Protein AF-A0A850BZ21-F1 (afdb_monomer_lite)

Foldseek 3Di:
DDDDDDDDDDDDPPPVPVVVVVVVVPPPPDDDDDDDDDPDDPPPPDPPDDDADEAEAEEEDPQADDPVVLVVLLVVQQPPDPPPDDDDDHPYFKYWYWYWDDDDQKIKIKIWIGGPPDDIDIDIDMDRDNCVRSNVNSNVNSVVVNVVVVPDDDDDDDPDPDPDPDDDDD

Radius of gyration: 27.64 Å; chains: 1; bounding box: 83×64×74 Å

pLDDT: mean 71.19, std 20.9, range [33.34, 97.75]

Secondary structure (DSSP, 8-state):
------------STTTTHHHHTTTTTSS----------------S---------EEEEE--TTS--HHHHHHHHHHH-SS--------------EEEEEEEEETTEEEEEEEEE-TTSPPEEEEEEESSHHHHHHHHHHHHHHHHHHHHHHSPPP-PPPP-PPPPPP---

Sequence (170 aa):
MAPHEGFASSGPTMAREAARRHRRYRRYRRGLPARAAIVLAAALMASDAAADSLRFVYEAPPECPNDVAFAAAVRAQTKSATLVTGTDEPTGSFGISVRITRAQNLLFGRLAIEEPGRKASVRDVTATTCDEVVSALALMTALAIDADIASRPPAARAPTPAAAPAPDQP

Structure (mmCIF, N/CA/C/O backbone):
data_AF-A0A850BZ21-F1
#
_entry.id   AF-A0A850BZ21-F1
#
loop_
_atom_site.group_PDB
_atom_site.id
_atom_site.type_symbol
_atom_site.label_atom_id
_atom_site.label_alt_id
_atom_site.label_comp_id
_atom_site.label_asym_id
_atom_site.label_entity_id
_atom_site.label_seq_id
_atom_site.pdbx_PDB_ins_code
_atom_site.Cartn_x
_atom_site.Cartn_y
_atom_site.Cartn_z
_atom_site.occupancy
_atom_site.B_iso_or_equiv
_atom_site.auth_seq_id
_atom_site.auth_comp_id
_atom_site.auth_asym_id
_atom_site.auth_atom_id
_atom_site.pdbx_PDB_model_num
ATOM 1 N N . MET A 1 1 ? -52.604 -30.214 -0.192 1.00 38.91 1 MET A N 1
ATOM 2 C CA . MET A 1 1 ? -52.685 -31.678 -0.034 1.00 38.91 1 MET A CA 1
ATOM 3 C C . MET A 1 1 ? -51.565 -32.277 -0.879 1.00 38.91 1 MET A C 1
ATOM 5 O O . MET A 1 1 ? -51.698 -32.238 -2.090 1.00 38.91 1 MET A O 1
ATOM 9 N N . ALA A 1 2 ? -50.489 -32.735 -0.215 1.00 50.56 2 ALA A N 1
ATOM 10 C CA . ALA A 1 2 ? -49.309 -33.465 -0.728 1.00 50.56 2 ALA A CA 1
ATOM 11 C C . ALA A 1 2 ? -48.384 -32.764 -1.768 1.00 50.56 2 ALA A C 1
ATOM 13 O O . ALA A 1 2 ? -48.845 -31.912 -2.518 1.00 50.56 2 ALA A O 1
ATOM 14 N N . PRO A 1 3 ? -47.101 -33.169 -1.881 1.00 57.91 3 PRO A N 1
ATOM 15 C CA . PRO A 1 3 ? -46.122 -33.285 -0.797 1.00 57.91 3 PRO A CA 1
ATOM 16 C C . PRO A 1 3 ? -44.750 -32.656 -1.144 1.00 57.91 3 PRO A C 1
ATOM 18 O O . PRO A 1 3 ? -44.496 -32.184 -2.248 1.00 57.91 3 PRO A O 1
ATOM 21 N N . HIS A 1 4 ? -43.881 -32.664 -0.135 1.00 55.69 4 HIS A N 1
ATOM 22 C CA . HIS A 1 4 ? -42.475 -32.276 -0.151 1.00 55.69 4 HIS A CA 1
ATOM 23 C C . HIS A 1 4 ? -41.592 -33.318 -0.856 1.00 55.69 4 HIS A C 1
ATOM 25 O O . HIS A 1 4 ? -41.677 -34.493 -0.522 1.00 55.69 4 HIS A O 1
ATOM 31 N N . GLU A 1 5 ? -40.671 -32.854 -1.701 1.00 49.41 5 GLU A N 1
ATOM 32 C CA . GLU A 1 5 ? -39.431 -33.518 -2.143 1.00 49.41 5 GLU A CA 1
ATOM 33 C C . GLU A 1 5 ? -38.390 -32.373 -2.203 1.00 49.41 5 GLU A C 1
ATOM 35 O O . GLU A 1 5 ? -38.728 -31.272 -2.624 1.00 49.41 5 GLU A O 1
ATOM 40 N N . GLY A 1 6 ? -37.135 -32.432 -1.7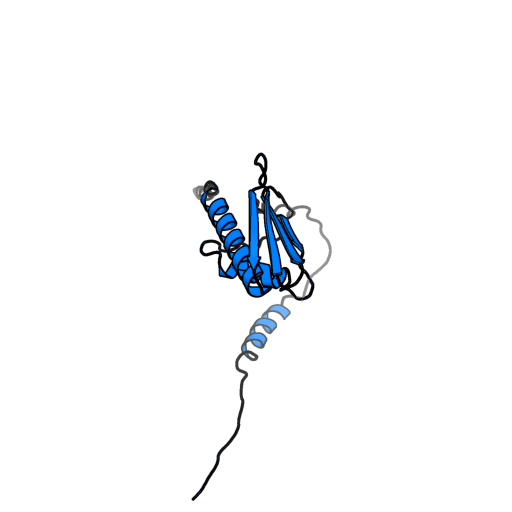77 1.00 46.22 6 GLY A N 1
ATOM 41 C CA . GLY A 1 6 ? -36.235 -33.526 -1.459 1.00 46.22 6 GLY A CA 1
ATOM 42 C C . GLY A 1 6 ? -34.824 -33.013 -1.790 1.00 46.22 6 GLY A C 1
ATOM 43 O O . GLY A 1 6 ? -34.563 -32.568 -2.903 1.00 46.22 6 GLY A O 1
ATOM 44 N N . PHE A 1 7 ? -3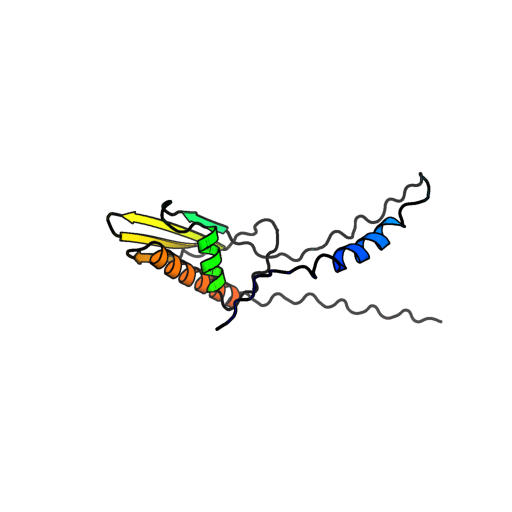3.941 -32.994 -0.792 1.00 49.44 7 PHE A N 1
ATOM 45 C CA . PHE A 1 7 ? -32.495 -32.755 -0.899 1.00 49.44 7 PHE A CA 1
ATOM 46 C C . PHE A 1 7 ? -31.845 -33.582 -2.028 1.00 49.44 7 PHE A C 1
ATOM 48 O O . PHE A 1 7 ? -32.150 -34.766 -2.115 1.00 49.44 7 PHE A O 1
ATOM 55 N N . ALA A 1 8 ? -30.846 -33.043 -2.748 1.00 49.84 8 ALA A N 1
ATOM 56 C CA . ALA A 1 8 ? -29.576 -33.757 -2.994 1.00 49.84 8 ALA A CA 1
ATOM 57 C C . ALA A 1 8 ? -28.527 -32.924 -3.759 1.00 49.84 8 ALA A C 1
ATOM 59 O O . ALA A 1 8 ? -28.641 -32.639 -4.947 1.00 49.84 8 ALA A O 1
ATOM 60 N N . SER A 1 9 ? -27.443 -32.630 -3.041 1.00 52.62 9 SER A N 1
ATOM 61 C CA . SER A 1 9 ? -26.084 -32.383 -3.532 1.00 52.62 9 SER A CA 1
ATOM 62 C C . SER A 1 9 ? -25.615 -33.452 -4.530 1.00 52.62 9 SER A C 1
ATOM 64 O O . SER A 1 9 ? -25.876 -34.629 -4.290 1.00 52.62 9 SER A O 1
ATOM 66 N N . SER A 1 10 ? -24.874 -33.070 -5.584 1.00 54.62 10 SER A N 1
ATOM 67 C CA . SER A 1 10 ? -23.925 -33.947 -6.308 1.00 54.62 10 SER A CA 1
ATOM 68 C C . SER A 1 10 ? -23.044 -33.177 -7.314 1.00 54.62 10 SER A C 1
ATOM 70 O O . SER A 1 10 ? -23.336 -33.114 -8.505 1.00 54.62 10 SER A O 1
ATOM 72 N N . GLY A 1 11 ? -21.896 -32.658 -6.862 1.00 53.50 11 GLY A N 1
ATOM 73 C CA . GLY A 1 11 ? -20.653 -32.843 -7.639 1.00 53.50 11 GLY A CA 1
ATOM 74 C C . GLY A 1 11 ? -20.197 -34.305 -7.469 1.00 53.50 11 GLY A C 1
ATOM 75 O O . GLY A 1 11 ? -20.587 -34.897 -6.462 1.00 53.50 11 GLY A O 1
ATOM 76 N N . PRO A 1 12 ? -19.401 -34.930 -8.374 1.00 49.25 12 PRO A N 1
ATOM 77 C CA . PRO A 1 12 ? -18.127 -34.394 -8.871 1.00 49.25 12 PRO A CA 1
ATOM 78 C C . PRO A 1 12 ? -17.739 -34.860 -10.305 1.00 49.25 12 PRO A C 1
ATOM 80 O O . PRO A 1 12 ? -17.383 -36.018 -10.533 1.00 49.25 12 PRO A O 1
ATOM 83 N N . THR A 1 13 ? -17.687 -33.959 -11.287 1.00 53.41 13 THR A N 1
ATOM 84 C CA . THR A 1 13 ? -17.199 -34.275 -12.652 1.00 53.41 13 THR A CA 1
ATOM 85 C C . THR A 1 13 ? -15.677 -34.131 -12.822 1.00 53.41 13 THR A C 1
ATOM 87 O O . THR A 1 13 ? -15.091 -34.795 -13.675 1.00 53.41 13 THR A O 1
ATOM 90 N N . MET A 1 14 ? -14.997 -33.371 -11.957 1.00 51.91 14 MET A N 1
ATOM 91 C CA . MET A 1 14 ? -13.559 -33.051 -12.080 1.00 51.91 14 MET A CA 1
ATOM 92 C C . MET A 1 14 ? -12.595 -34.217 -11.770 1.00 51.91 14 MET A C 1
ATOM 94 O O . MET A 1 14 ? -11.454 -34.226 -12.227 1.00 51.91 14 MET A O 1
ATOM 98 N N . ALA A 1 15 ? -13.024 -35.246 -11.033 1.00 50.56 15 ALA A N 1
ATOM 99 C CA . ALA A 1 15 ? -12.124 -36.325 -10.600 1.00 50.56 15 ALA A CA 1
ATOM 100 C C . ALA A 1 15 ? -11.809 -37.363 -11.699 1.00 50.56 15 ALA A C 1
ATOM 102 O O . ALA A 1 15 ? -10.856 -38.136 -11.577 1.00 50.56 15 ALA A O 1
ATOM 103 N N . ARG A 1 16 ? -12.595 -37.409 -12.786 1.00 48.94 16 ARG A N 1
ATOM 104 C CA . ARG A 1 16 ? -12.474 -38.460 -13.814 1.00 48.94 16 ARG A CA 1
ATOM 105 C C . ARG A 1 16 ? -11.489 -38.126 -14.943 1.00 48.94 16 ARG A C 1
ATOM 107 O O . ARG A 1 16 ? -10.991 -39.054 -15.584 1.00 48.94 16 ARG A O 1
ATOM 114 N N . GLU A 1 17 ? -11.127 -36.858 -15.147 1.00 42.81 17 GLU A N 1
ATOM 115 C CA . GLU A 1 17 ? -10.156 -36.456 -16.184 1.00 42.81 17 GLU A CA 1
ATOM 116 C C . GLU A 1 17 ? -8.687 -36.541 -15.736 1.00 42.81 17 GLU A C 1
ATOM 118 O O . GLU A 1 17 ? -7.811 -36.865 -16.545 1.00 42.81 17 GLU A O 1
ATOM 123 N N . ALA A 1 18 ? -8.402 -36.384 -14.439 1.00 47.69 18 ALA A N 1
ATOM 124 C CA . ALA A 1 18 ? -7.042 -36.477 -13.894 1.00 47.69 18 ALA A CA 1
ATOM 125 C C . ALA A 1 18 ? -6.434 -37.896 -13.997 1.00 47.69 18 ALA A C 1
ATOM 127 O O . ALA A 1 18 ? -5.220 -38.068 -14.140 1.00 47.69 18 ALA A O 1
ATOM 128 N N . ALA A 1 19 ? -7.271 -38.939 -14.004 1.00 50.09 19 ALA A N 1
ATOM 129 C CA . ALA A 1 19 ? -6.820 -40.331 -13.974 1.00 50.09 19 ALA A CA 1
ATOM 130 C C . ALA A 1 19 ? -6.321 -40.873 -15.332 1.00 50.09 19 ALA A C 1
ATOM 132 O O . ALA A 1 19 ? -5.591 -41.870 -15.368 1.00 50.09 19 ALA A O 1
ATOM 133 N N . ARG A 1 20 ? -6.675 -40.234 -16.461 1.00 51.62 20 ARG A N 1
ATOM 134 C CA . ARG A 1 20 ? -6.265 -40.693 -17.807 1.00 51.62 20 ARG A CA 1
ATOM 135 C C . ARG A 1 20 ? -4.903 -40.145 -18.240 1.00 51.62 20 ARG A C 1
ATOM 137 O O . ARG A 1 20 ? -4.163 -40.854 -18.922 1.00 51.62 20 ARG A O 1
ATOM 144 N N . ARG A 1 21 ? -4.520 -38.946 -17.782 1.00 51.84 21 ARG A N 1
ATOM 145 C CA . ARG A 1 21 ? -3.203 -38.342 -18.073 1.00 51.84 21 ARG A CA 1
ATOM 146 C C . ARG A 1 21 ? -2.052 -39.070 -17.369 1.00 51.84 21 ARG A C 1
ATOM 148 O O . ARG A 1 21 ? -0.980 -39.243 -17.944 1.00 51.84 21 ARG A O 1
ATOM 155 N N . HIS A 1 22 ? -2.297 -39.607 -16.174 1.00 49.72 22 HIS A N 1
ATOM 156 C CA . HIS A 1 22 ? -1.247 -40.200 -15.342 1.00 49.72 22 HIS A CA 1
ATOM 157 C C . HIS A 1 22 ? -0.748 -41.582 -15.811 1.00 49.72 22 HIS A C 1
ATOM 159 O O . HIS A 1 22 ? 0.369 -41.988 -15.484 1.00 49.72 22 HIS A O 1
ATOM 165 N N . ARG A 1 23 ? -1.550 -42.326 -16.592 1.00 52.84 23 ARG A N 1
ATOM 166 C CA . ARG A 1 23 ? -1.205 -43.698 -17.019 1.00 52.84 23 ARG A CA 1
ATOM 167 C C . ARG A 1 23 ? -0.210 -43.751 -18.182 1.00 52.84 23 ARG A C 1
ATOM 169 O O . ARG A 1 23 ? 0.512 -44.740 -18.293 1.00 52.84 23 ARG A O 1
ATOM 176 N N . ARG A 1 24 ? -0.111 -42.699 -19.005 1.00 53.53 24 ARG A N 1
ATOM 177 C CA . ARG A 1 24 ? 0.867 -42.636 -20.111 1.00 53.53 24 ARG A CA 1
ATOM 178 C C . ARG A 1 24 ? 2.295 -42.347 -19.633 1.00 53.53 24 ARG A C 1
ATOM 180 O O . ARG A 1 24 ? 3.235 -42.852 -20.232 1.00 53.53 24 ARG A O 1
ATOM 187 N N . TYR A 1 25 ? 2.463 -41.660 -18.502 1.00 54.91 25 TYR A N 1
ATOM 188 C CA . TYR A 1 25 ? 3.786 -41.299 -17.973 1.00 54.91 25 TYR A CA 1
ATOM 189 C C . TYR A 1 25 ? 4.562 -42.456 -17.310 1.00 54.91 25 TYR A C 1
ATOM 191 O O . TYR A 1 25 ? 5.769 -42.357 -17.117 1.00 54.91 25 TYR A O 1
ATOM 199 N N . ARG A 1 26 ? 3.912 -43.580 -16.970 1.00 53.81 26 ARG A N 1
ATOM 200 C CA . ARG A 1 26 ? 4.545 -44.686 -16.216 1.00 53.81 26 ARG A CA 1
ATOM 201 C C . ARG A 1 26 ? 5.203 -45.783 -17.066 1.00 53.81 26 ARG A C 1
ATOM 203 O O . ARG A 1 26 ? 5.785 -46.698 -16.492 1.00 53.81 26 ARG A O 1
ATOM 210 N N . ARG A 1 27 ? 5.138 -45.727 -18.403 1.00 54.25 27 ARG A N 1
ATOM 211 C CA . ARG A 1 27 ? 5.655 -46.810 -19.271 1.00 54.25 27 ARG A CA 1
ATOM 212 C C . ARG A 1 27 ? 7.042 -46.589 -19.879 1.00 54.25 27 ARG A C 1
ATOM 214 O O . ARG A 1 27 ? 7.594 -47.551 -20.390 1.00 54.25 27 ARG A O 1
ATOM 221 N N . TYR A 1 28 ? 7.648 -45.410 -19.751 1.00 55.50 28 TYR A N 1
ATOM 222 C CA . TYR A 1 28 ? 8.971 -45.138 -20.342 1.00 55.50 28 TYR A CA 1
ATOM 223 C C . TYR A 1 28 ? 10.167 -45.461 -19.427 1.00 55.50 28 TYR A C 1
ATOM 225 O O . TYR A 1 28 ? 11.297 -45.081 -19.704 1.00 55.50 28 TYR A O 1
ATOM 233 N N . ARG A 1 29 ? 9.928 -46.171 -18.316 1.00 56.25 29 ARG A N 1
ATOM 234 C CA . ARG A 1 29 ? 10.905 -46.409 -17.241 1.00 56.25 29 ARG A CA 1
ATOM 235 C C . ARG A 1 29 ? 11.401 -47.861 -17.183 1.00 56.25 29 ARG A C 1
ATOM 237 O O . ARG A 1 29 ? 11.455 -48.449 -16.104 1.00 56.25 29 ARG A O 1
ATOM 244 N N . ARG A 1 30 ? 11.718 -48.471 -18.331 1.00 54.72 30 ARG A N 1
ATOM 245 C CA . ARG A 1 30 ? 12.346 -49.805 -18.383 1.00 54.72 30 ARG A CA 1
ATOM 246 C C . ARG A 1 30 ? 13.406 -49.901 -19.482 1.00 54.72 30 ARG A C 1
ATOM 248 O O . ARG A 1 30 ? 13.068 -49.839 -20.656 1.00 54.72 30 ARG A O 1
ATOM 255 N N . GLY A 1 31 ? 14.642 -50.145 -19.036 1.00 43.31 31 GLY A N 1
ATOM 256 C CA . GLY A 1 31 ? 15.846 -50.426 -19.829 1.00 43.31 31 GLY A CA 1
ATOM 257 C C . GLY A 1 31 ? 16.529 -49.145 -20.311 1.00 43.31 31 GLY A C 1
ATOM 258 O O . GLY A 1 31 ? 15.846 -48.261 -20.795 1.00 43.31 31 GLY A O 1
ATOM 259 N N . LEU A 1 32 ? 17.843 -48.943 -20.235 1.00 50.72 32 LEU A N 1
ATOM 260 C CA . LEU A 1 32 ? 18.990 -49.851 -20.090 1.00 50.72 32 LEU A CA 1
ATOM 261 C C . LEU A 1 32 ? 20.272 -48.951 -20.051 1.00 50.72 32 LEU A C 1
ATOM 263 O O . LEU A 1 32 ? 20.142 -47.732 -20.139 1.00 50.72 32 LEU A O 1
ATOM 267 N N . PRO A 1 33 ? 21.493 -49.506 -19.955 1.00 46.38 33 PRO A N 1
ATOM 268 C CA . PRO A 1 33 ? 22.362 -49.658 -18.787 1.00 46.38 33 PRO A CA 1
ATOM 269 C C . PRO A 1 33 ? 23.443 -48.562 -18.591 1.00 46.38 33 PRO A C 1
ATOM 271 O O . PRO A 1 33 ? 23.644 -47.662 -19.397 1.00 46.38 33 PRO A O 1
ATOM 274 N N 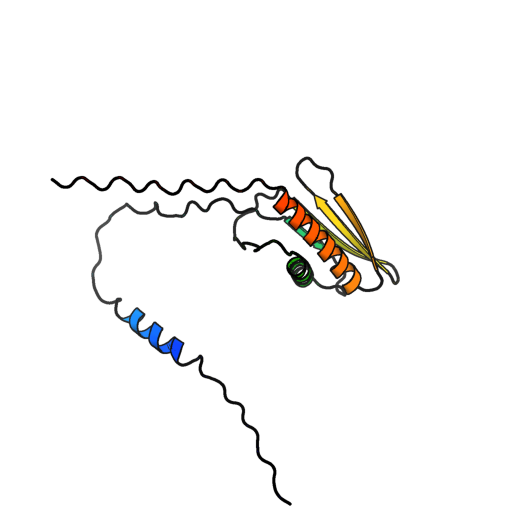. ALA A 1 34 ? 24.164 -48.697 -17.476 1.00 53.09 34 ALA A N 1
ATOM 275 C CA . ALA A 1 34 ? 25.246 -47.845 -16.998 1.00 53.09 34 ALA A CA 1
ATOM 276 C C . ALA A 1 34 ? 26.489 -47.759 -17.914 1.00 53.09 34 ALA A C 1
ATOM 278 O O . ALA A 1 34 ? 26.885 -48.749 -18.524 1.00 53.09 34 ALA A O 1
ATOM 279 N N . ARG A 1 35 ? 27.170 -46.603 -17.796 1.00 52.00 35 ARG A N 1
ATOM 280 C CA . ARG A 1 35 ? 28.548 -46.243 -18.211 1.00 52.00 35 ARG A CA 1
ATOM 281 C C . ARG A 1 35 ? 28.750 -45.755 -19.654 1.00 52.00 35 ARG A C 1
ATOM 283 O O . ARG A 1 35 ? 29.027 -46.551 -20.536 1.00 52.00 35 ARG A O 1
ATOM 290 N N . ALA A 1 36 ? 28.785 -44.431 -19.830 1.00 49.00 36 ALA A N 1
ATOM 291 C CA . ALA A 1 36 ? 29.838 -43.706 -20.562 1.00 49.00 36 ALA A CA 1
ATOM 292 C C . ALA A 1 36 ? 29.605 -42.189 -20.438 1.00 49.00 36 ALA A C 1
ATOM 294 O O . ALA A 1 36 ? 28.478 -41.713 -20.537 1.00 49.00 36 ALA A O 1
ATOM 295 N N . ALA A 1 37 ? 30.673 -41.447 -20.161 1.00 52.31 37 ALA A N 1
ATOM 296 C CA . ALA A 1 37 ? 30.684 -40.010 -19.929 1.00 52.31 37 ALA A CA 1
ATOM 297 C C . ALA A 1 37 ? 30.448 -39.197 -21.213 1.00 52.31 37 ALA A C 1
ATOM 299 O O . ALA A 1 37 ? 31.088 -39.486 -22.219 1.00 52.31 37 ALA A O 1
ATOM 300 N N . ILE A 1 38 ? 29.637 -38.132 -21.141 1.00 52.94 38 ILE A N 1
ATOM 301 C CA . ILE A 1 38 ? 29.726 -36.968 -22.039 1.00 52.94 38 ILE A CA 1
ATOM 302 C C . ILE A 1 38 ? 29.462 -35.699 -21.216 1.00 52.94 38 ILE A C 1
ATOM 304 O O . ILE A 1 38 ? 28.343 -35.415 -20.794 1.00 52.94 38 ILE A O 1
ATOM 308 N N . VAL A 1 39 ? 30.534 -34.946 -20.982 1.00 52.66 39 VAL A N 1
ATOM 309 C CA . VAL A 1 39 ? 30.520 -33.537 -20.581 1.00 52.66 39 VAL A CA 1
ATOM 310 C C . VAL A 1 39 ? 30.087 -32.729 -21.806 1.00 52.66 39 VAL A C 1
ATOM 312 O O . VAL A 1 39 ? 30.932 -32.474 -22.651 1.00 52.66 39 VAL A O 1
ATOM 315 N N . LEU A 1 40 ? 28.798 -32.388 -21.947 1.00 51.94 40 LEU A N 1
ATOM 316 C CA . LEU A 1 40 ? 28.297 -31.231 -22.722 1.00 51.94 40 LEU A CA 1
ATOM 317 C C . LEU A 1 40 ? 26.757 -31.186 -22.698 1.00 51.94 40 LEU A C 1
ATOM 319 O O . LEU A 1 40 ? 26.119 -31.959 -23.403 1.00 51.94 40 LEU A O 1
ATOM 323 N N . ALA A 1 41 ? 26.175 -30.292 -21.891 1.00 45.50 41 ALA A N 1
ATOM 324 C CA . ALA A 1 41 ? 24.897 -29.591 -22.148 1.00 45.50 41 ALA A CA 1
ATOM 325 C C . ALA A 1 41 ? 24.446 -28.744 -20.933 1.00 45.50 41 ALA A C 1
ATOM 327 O O . ALA A 1 41 ? 23.256 -28.574 -20.688 1.00 45.50 41 ALA A O 1
ATOM 328 N N . ALA A 1 42 ? 25.377 -28.184 -20.153 1.00 44.09 42 ALA A N 1
ATOM 329 C CA . ALA A 1 42 ? 25.053 -27.271 -19.049 1.00 44.09 42 ALA A CA 1
ATOM 330 C C . ALA A 1 42 ? 24.843 -25.812 -19.520 1.00 44.09 42 ALA A C 1
ATOM 332 O O . ALA A 1 42 ? 25.105 -24.880 -18.771 1.00 44.09 42 ALA A O 1
ATOM 333 N N . ALA A 1 43 ? 24.407 -25.603 -20.768 1.00 44.38 43 ALA A N 1
ATOM 334 C CA . ALA A 1 43 ? 24.299 -24.281 -21.399 1.00 44.38 43 ALA A CA 1
ATOM 335 C C . ALA A 1 43 ? 22.860 -23.919 -21.822 1.00 44.38 43 ALA A C 1
ATOM 337 O O . ALA A 1 43 ? 22.663 -23.148 -22.753 1.00 44.38 43 ALA A O 1
ATOM 338 N N . LEU A 1 44 ? 21.847 -24.478 -21.149 1.00 47.16 44 LEU A N 1
ATOM 339 C CA . LEU A 1 44 ? 20.442 -24.062 -21.290 1.00 47.16 44 LEU A CA 1
ATOM 340 C C . LEU A 1 44 ? 19.832 -23.606 -19.954 1.00 47.16 44 LEU A C 1
ATOM 342 O O . LEU A 1 44 ? 18.649 -23.815 -19.707 1.00 47.16 44 LEU A O 1
ATOM 346 N N . MET A 1 45 ? 20.619 -22.980 -19.077 1.00 40.66 45 MET A N 1
ATOM 347 C CA . MET A 1 45 ? 20.038 -22.207 -17.977 1.00 40.66 45 MET A CA 1
ATOM 348 C C . MET A 1 45 ? 19.796 -20.782 -18.472 1.00 40.66 45 MET A C 1
ATOM 350 O O . MET A 1 45 ? 20.718 -19.982 -18.584 1.00 40.66 45 MET A O 1
ATOM 354 N N . ALA A 1 46 ? 18.544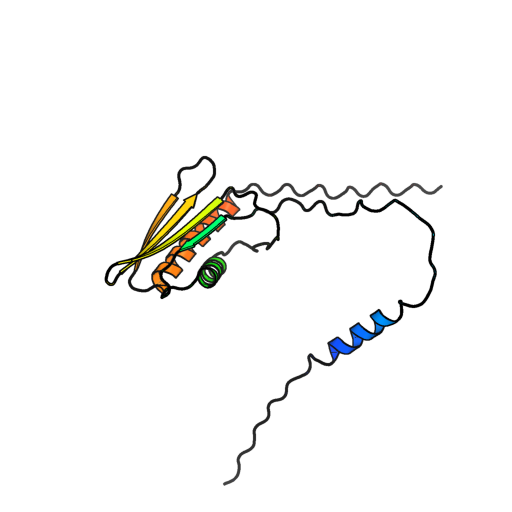 -20.581 -18.883 1.00 41.56 46 ALA A N 1
ATOM 355 C CA . ALA A 1 46 ? 17.807 -19.334 -19.031 1.00 41.56 46 ALA A CA 1
ATOM 356 C C . ALA A 1 46 ? 18.586 -18.045 -18.712 1.00 41.56 46 ALA A C 1
ATOM 358 O O . ALA A 1 46 ? 18.880 -17.741 -17.559 1.00 41.56 46 ALA A O 1
ATOM 359 N N . SER A 1 47 ? 18.842 -17.235 -19.741 1.00 40.47 47 SER A N 1
ATOM 360 C CA . SER A 1 47 ? 18.975 -15.791 -19.553 1.00 40.47 47 SER A CA 1
ATOM 361 C C . SER A 1 47 ? 17.581 -15.231 -19.271 1.00 40.47 47 SER A C 1
ATOM 363 O O . SER A 1 47 ? 16.867 -14.853 -20.199 1.00 40.47 47 SER A O 1
ATOM 365 N N . ASP A 1 48 ? 17.175 -15.252 -18.002 1.00 38.97 48 ASP A N 1
ATOM 366 C CA . ASP A 1 48 ? 15.975 -14.562 -17.539 1.00 38.97 48 ASP A CA 1
ATOM 367 C C . ASP A 1 48 ? 16.247 -13.053 -17.588 1.00 38.97 48 ASP A C 1
ATOM 369 O O . ASP A 1 48 ? 17.176 -12.527 -16.971 1.00 38.97 48 ASP A O 1
ATOM 373 N N . ALA A 1 49 ? 15.500 -12.367 -18.448 1.00 43.59 49 ALA A N 1
ATOM 374 C CA . ALA A 1 49 ? 15.585 -10.929 -18.617 1.00 43.59 49 ALA A CA 1
ATOM 375 C C . ALA A 1 49 ? 15.074 -10.246 -17.339 1.00 43.59 49 ALA A C 1
ATOM 377 O O . ALA A 1 49 ? 13.957 -10.508 -16.903 1.00 43.59 49 ALA A O 1
ATOM 378 N N . ALA A 1 50 ? 15.905 -9.375 -16.762 1.00 43.03 50 ALA A N 1
ATOM 379 C CA . ALA A 1 50 ? 15.710 -8.714 -15.473 1.00 43.03 50 ALA A CA 1
ATOM 380 C C . ALA A 1 50 ? 14.278 -8.182 -15.245 1.00 43.03 50 ALA A C 1
ATOM 382 O O . ALA A 1 50 ? 13.838 -7.251 -15.923 1.00 43.03 50 ALA A O 1
ATOM 383 N N . ALA A 1 51 ? 13.573 -8.756 -14.266 1.00 45.91 51 ALA A N 1
ATOM 384 C CA . ALA A 1 51 ? 12.279 -8.280 -13.781 1.00 45.91 51 ALA A CA 1
ATOM 385 C C . ALA A 1 51 ? 12.455 -7.425 -12.507 1.00 45.91 51 ALA A C 1
ATOM 387 O O . ALA A 1 51 ? 13.166 -7.811 -11.584 1.00 45.91 51 ALA A O 1
ATOM 388 N N . ASP A 1 52 ? 11.807 -6.258 -12.463 1.00 52.97 52 ASP A N 1
ATOM 389 C CA . ASP A 1 52 ? 11.903 -5.263 -11.381 1.00 52.97 52 ASP A CA 1
ATOM 390 C C . ASP A 1 52 ? 11.168 -5.683 -10.088 1.00 52.97 52 ASP A C 1
ATOM 392 O O . ASP A 1 52 ? 9.993 -6.050 -10.115 1.00 52.97 52 ASP A O 1
ATOM 396 N N . SER A 1 53 ? 11.818 -5.528 -8.930 1.00 55.66 53 SER A N 1
ATOM 397 C CA . SER A 1 53 ? 11.305 -5.892 -7.593 1.00 55.66 53 SER A CA 1
ATOM 398 C C . SER A 1 53 ? 11.181 -4.677 -6.646 1.00 55.66 53 SER A C 1
ATOM 400 O O . SER A 1 53 ? 12.100 -3.859 -6.566 1.00 55.66 53 SER A O 1
ATOM 402 N N . LEU A 1 54 ? 10.096 -4.592 -5.867 1.00 70.81 54 LEU A N 1
ATOM 403 C CA . LEU A 1 54 ? 9.723 -3.462 -4.991 1.00 70.81 54 LEU A CA 1
ATOM 404 C C . LEU A 1 54 ? 10.032 -3.736 -3.501 1.00 70.81 54 LEU A C 1
ATOM 406 O O . LEU A 1 54 ? 9.662 -4.796 -2.996 1.00 70.81 54 LEU A O 1
ATOM 410 N N . ARG A 1 55 ? 10.614 -2.779 -2.753 1.00 81.06 55 ARG A N 1
ATOM 411 C CA . ARG A 1 55 ? 10.722 -2.877 -1.276 1.00 81.06 55 ARG A CA 1
ATOM 412 C C . ARG A 1 55 ? 9.429 -2.375 -0.627 1.00 81.06 55 ARG A C 1
ATOM 414 O O . ARG A 1 55 ? 9.069 -1.218 -0.817 1.00 81.06 55 ARG A O 1
ATOM 421 N N . PHE A 1 56 ? 8.771 -3.211 0.178 1.00 85.00 56 PHE A N 1
ATOM 422 C CA . PHE A 1 56 ? 7.531 -2.864 0.881 1.00 85.00 56 PHE A CA 1
ATOM 423 C C . PHE A 1 56 ? 7.648 -3.107 2.391 1.00 85.00 56 PHE A C 1
ATOM 425 O O . PHE A 1 56 ? 8.068 -4.181 2.816 1.00 85.00 56 PHE A O 1
ATOM 432 N N . VAL A 1 57 ? 7.271 -2.110 3.193 1.00 90.75 57 VAL A N 1
ATOM 433 C CA . VAL A 1 57 ? 7.189 -2.190 4.658 1.00 90.75 57 VAL A CA 1
ATOM 434 C C . VAL A 1 57 ? 5.789 -1.772 5.090 1.00 90.75 57 VAL A C 1
ATOM 436 O O . VAL A 1 57 ? 5.310 -0.711 4.691 1.00 90.75 57 VAL A O 1
ATOM 439 N N . TYR A 1 58 ? 5.150 -2.588 5.925 1.00 91.88 58 TYR A N 1
ATOM 440 C CA . TYR A 1 58 ? 3.827 -2.312 6.476 1.00 91.88 58 TYR A CA 1
ATOM 441 C C . TYR A 1 58 ? 3.834 -2.506 7.987 1.00 91.88 58 TYR A C 1
ATOM 443 O O . TYR A 1 58 ? 4.149 -3.584 8.485 1.00 91.88 58 TYR A O 1
ATOM 451 N N . GLU A 1 59 ? 3.458 -1.461 8.709 1.00 96.50 59 GLU A N 1
ATOM 452 C CA . GLU A 1 59 ? 3.297 -1.476 10.156 1.00 96.50 59 GLU A CA 1
ATOM 453 C C . GLU A 1 59 ? 1.914 -0.934 10.497 1.00 96.50 59 GLU A C 1
ATOM 455 O O . GLU A 1 59 ? 1.575 0.198 10.152 1.00 96.50 59 GLU A O 1
ATOM 460 N N . ALA A 1 60 ? 1.110 -1.726 11.194 1.00 95.75 60 ALA A N 1
ATOM 461 C CA . ALA A 1 60 ? -0.195 -1.299 11.666 1.00 95.75 60 ALA A CA 1
ATOM 462 C C . ALA A 1 60 ? -0.508 -1.935 13.026 1.00 95.75 60 ALA A C 1
ATOM 464 O O . ALA A 1 60 ? 0.074 -2.970 13.369 1.00 95.75 60 ALA A O 1
ATOM 465 N N . PRO A 1 61 ? -1.426 -1.341 13.807 1.00 94.56 61 PRO A N 1
ATOM 466 C CA . PRO A 1 61 ? -1.957 -1.969 15.005 1.00 94.56 61 PRO A CA 1
ATOM 467 C C . PRO A 1 61 ? -2.654 -3.300 14.661 1.00 94.56 61 PRO A C 1
ATOM 469 O O . PRO A 1 61 ? -3.174 -3.438 13.550 1.00 94.56 61 PRO A O 1
ATOM 472 N N . PRO A 1 62 ? -2.705 -4.272 15.589 1.00 92.94 62 PRO A N 1
ATOM 473 C CA . PRO A 1 62 ? -3.265 -5.599 15.324 1.00 92.94 62 PRO A CA 1
ATOM 474 C C . PRO A 1 62 ? -4.765 -5.583 14.992 1.00 92.94 62 PRO A C 1
ATOM 476 O O . PRO A 1 62 ? -5.267 -6.544 14.418 1.00 92.94 62 PRO A O 1
ATOM 479 N N . GLU A 1 63 ? -5.489 -4.516 15.342 1.00 92.44 63 GLU A N 1
ATOM 480 C CA . GLU A 1 63 ? -6.891 -4.335 14.958 1.00 92.44 63 GLU A CA 1
ATOM 481 C C . GLU A 1 63 ? -7.092 -3.952 13.483 1.00 92.44 63 GLU A C 1
ATOM 483 O O . GLU A 1 63 ? -8.219 -4.011 12.991 1.00 92.44 63 GLU A O 1
ATOM 488 N N . CYS A 1 64 ? -6.036 -3.529 12.783 1.00 95.75 64 CYS A N 1
ATOM 489 C CA . CYS A 1 64 ? -6.117 -3.133 11.384 1.00 95.75 64 CYS A CA 1
ATOM 490 C C . CYS A 1 64 ? -5.834 -4.311 10.436 1.00 95.75 64 CYS A C 1
ATOM 492 O O . CYS A 1 64 ? -5.131 -5.254 10.805 1.00 95.75 64 CYS A O 1
ATOM 494 N N . PRO A 1 65 ? -6.336 -4.252 9.184 1.00 95.62 65 PRO A N 1
ATOM 495 C CA . PRO A 1 65 ? -5.970 -5.208 8.147 1.00 95.62 65 PRO A CA 1
ATOM 496 C C . PRO A 1 65 ? -4.450 -5.364 8.034 1.00 95.62 65 PRO A C 1
ATOM 498 O O . PRO A 1 65 ? -3.703 -4.386 8.129 1.00 95.62 65 PRO A O 1
ATOM 501 N N . ASN A 1 66 ? -3.997 -6.600 7.839 1.00 94.00 66 ASN A N 1
ATOM 502 C CA . ASN A 1 66 ? -2.579 -6.917 7.710 1.00 94.00 66 ASN A CA 1
ATOM 503 C C . ASN A 1 66 ? -2.022 -6.525 6.329 1.00 94.00 66 ASN A C 1
ATOM 505 O O . ASN A 1 66 ? -2.739 -6.083 5.429 1.00 94.00 66 ASN A O 1
ATOM 509 N N . ASP A 1 67 ? -0.721 -6.717 6.168 1.00 91.38 67 ASP A N 1
ATOM 510 C CA . ASP A 1 67 ? 0.034 -6.481 4.940 1.00 91.38 67 ASP A CA 1
ATOM 511 C C . ASP A 1 67 ? -0.539 -7.225 3.720 1.00 91.38 67 ASP A C 1
ATOM 513 O O . ASP A 1 67 ? -0.625 -6.654 2.632 1.00 91.38 67 ASP A O 1
ATOM 517 N N . VAL A 1 68 ? -0.998 -8.468 3.894 1.00 90.94 68 VAL A N 1
ATOM 518 C CA . VAL A 1 68 ? -1.622 -9.265 2.825 1.00 90.94 68 VAL A CA 1
ATOM 519 C C . VAL A 1 68 ? -2.927 -8.626 2.343 1.00 90.94 68 VAL A C 1
ATOM 521 O O . VAL A 1 68 ? -3.141 -8.489 1.135 1.00 90.94 68 VAL A O 1
ATOM 524 N N . ALA A 1 69 ? -3.789 -8.207 3.271 1.00 92.38 69 ALA A N 1
ATOM 525 C CA . ALA A 1 69 ? -5.041 -7.527 2.951 1.00 92.38 69 ALA A CA 1
ATOM 526 C C . ALA A 1 69 ? -4.789 -6.155 2.308 1.00 92.38 69 ALA A C 1
ATOM 528 O O . ALA A 1 69 ? -5.431 -5.817 1.312 1.00 92.38 69 ALA A O 1
ATOM 529 N N . PHE A 1 70 ? -3.806 -5.401 2.810 1.00 93.69 70 PHE A N 1
ATOM 530 C CA . PHE A 1 70 ? -3.381 -4.141 2.203 1.00 93.69 70 PHE A CA 1
ATOM 531 C C . PHE A 1 70 ? -2.894 -4.349 0.764 1.00 93.69 70 PHE A C 1
ATOM 533 O O . PHE A 1 70 ? -3.348 -3.665 -0.152 1.00 93.69 70 PHE A O 1
ATOM 540 N N . ALA A 1 71 ? -2.025 -5.335 0.527 1.00 90.06 71 ALA A N 1
ATOM 541 C CA . ALA A 1 71 ? -1.531 -5.646 -0.809 1.00 90.06 71 ALA A CA 1
ATOM 542 C C . ALA A 1 71 ? -2.667 -6.063 -1.756 1.00 90.06 71 ALA A C 1
ATOM 544 O O . ALA A 1 71 ? -2.653 -5.686 -2.926 1.00 90.06 71 ALA A O 1
ATOM 545 N N . ALA A 1 72 ? -3.663 -6.812 -1.274 1.00 90.12 72 ALA A N 1
ATOM 546 C CA . ALA A 1 72 ? -4.854 -7.136 -2.057 1.00 90.12 72 ALA A CA 1
ATOM 547 C C . ALA A 1 72 ? -5.673 -5.880 -2.404 1.00 90.12 72 ALA A C 1
ATOM 549 O O . ALA A 1 72 ? -6.095 -5.729 -3.551 1.00 90.12 72 ALA A O 1
ATOM 550 N N . ALA A 1 73 ? -5.838 -4.953 -1.455 1.00 91.94 73 ALA A N 1
ATOM 551 C CA . ALA A 1 73 ? -6.518 -3.681 -1.679 1.00 91.94 73 ALA A CA 1
ATOM 552 C C . ALA A 1 73 ? -5.778 -2.793 -2.692 1.00 91.94 73 ALA A C 1
ATOM 554 O O . ALA A 1 73 ? -6.421 -2.187 -3.543 1.00 91.94 73 ALA A O 1
ATOM 555 N N . VAL A 1 74 ? -4.441 -2.752 -2.660 1.00 91.38 74 VAL A N 1
ATOM 556 C CA . VAL A 1 74 ? -3.631 -2.049 -3.673 1.00 91.38 74 VAL A CA 1
ATOM 557 C C . VAL A 1 74 ? -3.871 -2.660 -5.053 1.00 91.38 74 VAL A C 1
ATOM 559 O O . VAL A 1 74 ? -4.221 -1.946 -5.988 1.00 91.38 74 VAL A O 1
ATOM 562 N N . ARG A 1 75 ? -3.766 -3.991 -5.174 1.00 86.94 75 ARG A N 1
ATOM 563 C CA . ARG A 1 75 ? -3.979 -4.711 -6.443 1.00 86.94 75 ARG A CA 1
ATOM 564 C C . ARG A 1 75 ? -5.365 -4.486 -7.029 1.00 86.94 75 ARG A C 1
ATOM 566 O O . ARG A 1 75 ? -5.490 -4.348 -8.238 1.00 86.94 75 ARG A O 1
ATOM 573 N N . ALA A 1 76 ? -6.392 -4.452 -6.183 1.00 88.44 76 ALA A N 1
ATOM 574 C CA . ALA A 1 76 ? -7.761 -4.187 -6.612 1.00 88.44 76 ALA A CA 1
ATOM 575 C C . ALA A 1 76 ? -7.931 -2.783 -7.219 1.00 88.44 76 ALA A C 1
ATOM 577 O O . ALA A 1 76 ? -8.873 -2.551 -7.975 1.00 88.44 76 ALA A O 1
ATOM 578 N N . GLN A 1 77 ? -7.032 -1.852 -6.892 1.00 87.06 77 GLN A N 1
ATOM 579 C CA . GLN A 1 77 ? -7.084 -0.464 -7.343 1.00 87.06 77 GLN A CA 1
ATOM 580 C C . GLN A 1 77 ? -6.139 -0.160 -8.510 1.00 87.06 77 GLN A C 1
ATOM 582 O O . GLN A 1 77 ? -6.392 0.781 -9.262 1.00 87.06 77 GLN A O 1
ATOM 587 N N . THR A 1 78 ? -5.090 -0.958 -8.700 1.00 81.69 78 THR A N 1
ATOM 588 C CA . THR A 1 78 ? -4.172 -0.851 -9.838 1.00 81.69 78 THR A CA 1
ATOM 589 C C . THR A 1 78 ? -4.884 -1.269 -11.126 1.00 81.69 78 THR A C 1
ATOM 591 O O . THR A 1 78 ? -5.172 -2.445 -11.341 1.00 81.69 78 THR A O 1
ATOM 594 N N . LYS A 1 79 ? -5.181 -0.307 -12.006 1.00 69.25 79 LYS A N 1
ATOM 595 C CA . LYS A 1 79 ? -5.910 -0.576 -13.261 1.00 69.25 79 LYS A CA 1
ATOM 596 C C . LYS A 1 79 ? -5.003 -1.083 -14.385 1.00 69.25 79 LYS A C 1
ATOM 598 O O . LYS A 1 79 ? -5.505 -1.697 -15.324 1.00 69.25 79 LYS A O 1
ATOM 603 N N . SER A 1 80 ? -3.696 -0.825 -14.298 1.00 55.16 80 SER A N 1
ATOM 604 C CA . SER A 1 80 ? -2.782 -0.932 -15.445 1.00 55.16 80 SER A CA 1
ATOM 605 C C . SER A 1 80 ? -1.722 -2.030 -15.340 1.00 55.16 80 SER A C 1
ATOM 607 O O . SER A 1 80 ? -0.977 -2.236 -16.296 1.00 55.16 80 SER A O 1
ATOM 609 N N . ALA A 1 81 ? -1.648 -2.780 -14.238 1.00 45.38 81 ALA A N 1
ATOM 610 C CA . ALA A 1 81 ? -0.600 -3.777 -14.057 1.00 45.38 81 ALA A CA 1
ATOM 611 C C . ALA A 1 81 ? -1.167 -5.199 -14.059 1.00 45.38 81 ALA A C 1
ATOM 613 O O . ALA A 1 81 ? -1.704 -5.685 -13.064 1.00 45.38 81 ALA A O 1
ATOM 614 N N . THR A 1 82 ? -0.921 -5.935 -15.146 1.00 44.78 82 THR A N 1
ATOM 615 C CA . THR A 1 82 ? -0.550 -7.340 -14.952 1.00 44.78 82 THR A CA 1
ATOM 616 C C . THR A 1 82 ? 0.711 -7.306 -14.096 1.00 44.78 82 THR A C 1
ATOM 618 O O . THR A 1 82 ? 1.794 -7.033 -14.605 1.00 44.78 82 THR A O 1
ATOM 621 N N . LEU A 1 83 ? 0.565 -7.480 -12.781 1.00 44.44 83 LEU A N 1
ATOM 622 C CA . LEU A 1 83 ? 1.699 -7.666 -11.885 1.00 44.44 83 LEU A CA 1
ATOM 623 C C . LEU A 1 83 ? 2.347 -8.993 -12.270 1.00 44.44 83 LEU A C 1
ATOM 625 O O . LEU A 1 83 ? 1.912 -10.061 -11.834 1.00 44.44 83 LEU A O 1
ATOM 629 N N . VAL A 1 84 ? 3.344 -8.937 -13.151 1.00 38.00 84 VAL A N 1
ATOM 630 C CA . VAL A 1 84 ? 4.154 -10.101 -13.495 1.00 38.00 84 VAL A CA 1
ATOM 631 C C . VAL A 1 84 ? 4.881 -10.499 -12.217 1.00 38.00 84 VAL A C 1
ATOM 633 O O . VAL A 1 84 ? 5.779 -9.808 -11.748 1.00 38.00 84 VAL A O 1
ATOM 636 N N . THR A 1 85 ? 4.413 -11.577 -11.593 1.00 33.34 85 THR A N 1
ATOM 637 C CA . THR A 1 85 ? 5.006 -12.107 -10.367 1.00 33.34 85 THR A CA 1
ATOM 638 C C . THR A 1 85 ? 6.220 -12.937 -10.777 1.00 33.34 85 THR A C 1
ATOM 640 O O . THR A 1 85 ? 6.089 -14.120 -11.078 1.00 33.34 85 THR A O 1
ATOM 643 N N . GLY A 1 86 ? 7.379 -12.288 -10.875 1.00 37.12 86 GLY A N 1
ATOM 644 C CA . GLY A 1 86 ? 8.685 -12.936 -11.007 1.00 37.12 86 GLY A CA 1
ATOM 645 C C . GLY A 1 86 ? 9.305 -13.164 -9.629 1.00 37.12 86 GLY A C 1
ATOM 646 O O . GLY A 1 86 ? 9.118 -12.352 -8.725 1.00 37.12 86 GLY A O 1
ATOM 647 N N . THR A 1 87 ? 10.000 -14.287 -9.457 1.00 41.81 87 THR A N 1
ATOM 648 C CA . THR A 1 87 ? 10.650 -14.674 -8.195 1.00 41.81 87 THR A CA 1
ATOM 649 C C . THR A 1 87 ? 12.154 -14.448 -8.337 1.00 41.81 87 THR A C 1
ATOM 651 O O . THR A 1 87 ? 12.893 -15.413 -8.459 1.00 41.81 87 THR A O 1
ATOM 654 N N . ASP A 1 88 ? 12.600 -13.191 -8.367 1.00 36.47 88 ASP A N 1
ATOM 655 C CA . ASP A 1 88 ? 14.028 -12.854 -8.478 1.00 36.47 88 ASP A CA 1
ATOM 656 C C . ASP A 1 88 ? 14.460 -11.772 -7.475 1.00 36.47 88 ASP A C 1
ATOM 658 O O . ASP A 1 88 ? 13.654 -10.961 -7.009 1.00 36.47 88 ASP A O 1
ATOM 662 N N . GLU A 1 89 ? 15.738 -11.843 -7.090 1.00 41.44 89 GLU A N 1
ATOM 663 C CA . GLU A 1 89 ? 16.400 -11.064 -6.034 1.00 41.44 89 GLU A CA 1
ATOM 664 C C . GLU A 1 89 ? 16.439 -9.546 -6.325 1.00 41.44 89 GLU A C 1
ATOM 666 O O . GLU A 1 89 ? 16.490 -9.135 -7.488 1.00 41.44 89 GLU A O 1
ATOM 671 N N . PRO A 1 90 ? 16.425 -8.673 -5.295 1.00 43.78 90 PRO A N 1
ATOM 672 C CA . PRO A 1 90 ? 15.901 -7.338 -5.486 1.00 43.78 90 PRO A CA 1
ATOM 673 C C . PRO A 1 90 ? 16.888 -6.299 -6.032 1.00 43.78 90 PRO A C 1
ATOM 675 O O . PRO A 1 90 ? 17.775 -5.839 -5.315 1.00 43.78 90 PRO A O 1
ATOM 678 N N . THR A 1 91 ? 16.632 -5.774 -7.236 1.00 45.44 91 THR A N 1
ATOM 679 C CA . THR A 1 91 ? 17.246 -4.511 -7.706 1.00 45.44 91 THR A CA 1
ATOM 680 C C . THR A 1 91 ? 16.392 -3.326 -7.229 1.00 45.44 91 THR A C 1
ATOM 682 O O . THR A 1 91 ? 15.774 -2.594 -7.996 1.00 45.44 91 THR A O 1
ATOM 685 N N . GLY A 1 92 ? 16.263 -3.206 -5.905 1.00 53.19 92 GLY A N 1
ATOM 686 C CA . GLY A 1 92 ? 15.336 -2.292 -5.238 1.00 53.19 92 GLY A CA 1
ATOM 687 C C . GLY A 1 92 ? 15.715 -0.820 -5.396 1.00 53.19 92 GLY A C 1
ATOM 688 O O . GLY A 1 92 ? 16.582 -0.321 -4.683 1.00 53.19 92 GLY A O 1
ATOM 689 N N . SER A 1 93 ? 15.023 -0.116 -6.290 1.00 62.22 93 SER A N 1
ATOM 690 C CA . SER A 1 93 ? 15.087 1.346 -6.413 1.00 62.22 93 SER A CA 1
ATOM 691 C C . SER A 1 93 ? 13.888 2.042 -5.765 1.00 62.22 93 SER A C 1
ATOM 693 O O . SER A 1 93 ? 14.038 3.106 -5.174 1.00 62.22 93 SER A O 1
ATOM 695 N N . PHE A 1 94 ? 12.708 1.429 -5.831 1.00 74.88 94 PHE A N 1
ATOM 696 C CA . PHE A 1 94 ? 11.464 2.006 -5.334 1.00 74.88 94 PHE A CA 1
ATOM 697 C C . PHE A 1 94 ? 11.080 1.375 -3.986 1.00 74.88 94 PHE A C 1
ATOM 699 O O . PHE A 1 94 ? 10.944 0.152 -3.864 1.00 74.88 94 PHE A O 1
ATOM 706 N N . GLY A 1 95 ? 10.941 2.211 -2.959 1.00 86.06 95 GLY A N 1
ATOM 707 C CA . GLY A 1 95 ? 10.585 1.827 -1.597 1.00 86.06 95 GLY A CA 1
ATOM 708 C C . GLY A 1 95 ? 9.218 2.368 -1.206 1.00 86.06 95 GLY A C 1
ATOM 709 O O . GLY A 1 95 ? 8.936 3.547 -1.386 1.00 86.06 95 GLY A O 1
ATOM 710 N N . ILE A 1 96 ? 8.364 1.516 -0.647 1.00 90.00 96 ILE A N 1
ATOM 711 C CA . ILE A 1 96 ? 7.064 1.900 -0.097 1.00 90.00 96 ILE A CA 1
ATOM 712 C C . ILE A 1 96 ? 7.043 1.524 1.377 1.00 90.00 96 ILE A C 1
ATOM 714 O O . ILE A 1 96 ? 7.236 0.361 1.730 1.00 90.00 96 ILE A O 1
ATOM 718 N N . SER A 1 97 ? 6.770 2.498 2.237 1.00 93.56 97 SER A N 1
ATOM 719 C CA . SER A 1 97 ? 6.524 2.263 3.655 1.00 93.56 97 SER A CA 1
ATOM 720 C C . SER A 1 97 ? 5.163 2.808 4.054 1.00 93.56 97 SER A C 1
ATOM 722 O O . SER A 1 97 ? 4.786 3.929 3.708 1.00 93.56 97 SER A O 1
ATOM 724 N N . VAL A 1 98 ? 4.413 1.983 4.772 1.00 96.00 98 VAL A N 1
ATOM 725 C CA . VAL A 1 98 ? 3.101 2.314 5.306 1.00 96.00 98 VAL A CA 1
ATOM 726 C C . VAL A 1 98 ? 3.140 2.110 6.807 1.00 96.00 98 VAL A C 1
ATOM 728 O O . VAL A 1 98 ? 3.483 1.030 7.284 1.00 96.00 98 VAL A O 1
ATOM 731 N N . ARG A 1 99 ? 2.772 3.150 7.549 1.00 97.75 99 ARG A N 1
ATOM 732 C CA . ARG A 1 99 ? 2.632 3.098 8.999 1.00 97.75 99 ARG A CA 1
ATOM 733 C C . ARG A 1 99 ? 1.259 3.602 9.396 1.00 97.75 99 ARG A C 1
ATOM 735 O O . ARG A 1 99 ? 0.899 4.725 9.062 1.00 97.75 99 ARG A O 1
ATOM 742 N N . ILE A 1 100 ? 0.527 2.798 10.148 1.00 97.62 100 ILE A N 1
ATOM 743 C CA . ILE A 1 100 ? -0.730 3.190 10.775 1.00 97.62 100 ILE A CA 1
ATOM 744 C C . ILE A 1 100 ? -0.496 3.252 12.281 1.00 97.62 100 ILE A C 1
ATOM 746 O O . ILE A 1 100 ? 0.101 2.352 12.869 1.00 97.62 100 ILE A O 1
ATOM 750 N N . THR A 1 101 ? -0.950 4.321 12.921 1.00 97.31 101 THR A N 1
ATOM 751 C CA . THR A 1 101 ? -0.951 4.460 14.376 1.00 97.31 101 THR A CA 1
ATOM 752 C C . THR A 1 101 ? -2.331 4.864 14.864 1.00 97.31 101 THR A C 1
ATOM 754 O O . THR A 1 101 ? -3.055 5.615 14.213 1.00 97.31 101 THR A O 1
ATOM 757 N N . ARG A 1 102 ? -2.715 4.355 16.034 1.00 95.12 102 ARG A N 1
ATOM 758 C CA . ARG A 1 102 ? -3.928 4.778 16.730 1.00 95.12 102 ARG A CA 1
ATOM 759 C C . ARG A 1 102 ? -3.555 5.814 17.782 1.00 95.12 102 ARG A C 1
ATOM 761 O O . ARG A 1 102 ? -2.654 5.580 18.585 1.00 95.12 102 ARG A O 1
ATOM 768 N N . ALA A 1 103 ? -4.277 6.928 17.810 1.00 94.25 103 ALA A N 1
ATOM 769 C CA . ALA A 1 103 ? -4.225 7.872 18.916 1.00 94.25 103 ALA A CA 1
ATOM 770 C C . ALA A 1 103 ? -5.649 8.286 19.296 1.00 94.25 103 ALA A C 1
ATOM 772 O O . ALA A 1 103 ? -6.390 8.851 18.492 1.00 94.25 103 ALA A O 1
ATOM 773 N N . GLN A 1 104 ? -6.026 7.992 20.544 1.00 91.75 104 GLN A N 1
ATOM 774 C CA . GLN A 1 104 ? -7.391 8.162 21.048 1.00 91.75 104 GLN A CA 1
ATOM 775 C C . GLN A 1 104 ? -8.408 7.408 20.167 1.00 91.75 104 GLN A C 1
ATOM 777 O O . GLN A 1 104 ? -8.322 6.187 20.034 1.00 91.75 104 GLN A O 1
ATOM 782 N N . ASN A 1 105 ? -9.348 8.137 19.563 1.00 92.19 105 ASN A N 1
ATOM 783 C CA . ASN A 1 105 ? -10.422 7.612 18.724 1.00 92.19 105 ASN A CA 1
ATOM 784 C C . ASN A 1 105 ? -10.163 7.800 17.219 1.00 92.19 105 ASN A C 1
ATOM 786 O O . ASN A 1 105 ? -11.084 7.656 16.418 1.00 92.19 105 ASN A O 1
ATOM 790 N N . LEU A 1 106 ? -8.932 8.162 16.846 1.00 95.56 106 LEU A N 1
ATOM 791 C CA . LEU A 1 106 ? -8.516 8.396 15.468 1.00 95.56 106 LEU A CA 1
ATOM 792 C C . LEU A 1 106 ? -7.371 7.462 15.078 1.00 95.56 106 LEU A C 1
ATOM 794 O O . LEU A 1 106 ? -6.521 7.089 15.895 1.00 95.56 106 LEU A O 1
ATOM 798 N N . LEU A 1 107 ? -7.351 7.116 13.797 1.00 97.31 107 LEU A N 1
ATOM 799 C CA . LEU A 1 107 ? -6.280 6.386 13.143 1.00 97.31 107 LEU A CA 1
ATOM 800 C C . LEU A 1 107 ? -5.550 7.323 12.190 1.00 97.31 107 LEU A C 1
ATOM 802 O O . LEU A 1 107 ? -6.168 8.033 11.397 1.00 97.31 107 LEU A O 1
ATOM 806 N N . PHE A 1 108 ? -4.227 7.294 12.275 1.00 97.75 108 PHE A N 1
ATOM 807 C CA . PHE A 1 108 ? -3.313 8.091 11.477 1.00 97.75 108 PHE A CA 1
ATOM 808 C C . PHE A 1 108 ? -2.508 7.146 10.598 1.00 97.75 108 PHE A C 1
ATOM 810 O O . PHE A 1 108 ? -1.731 6.331 11.087 1.00 97.75 108 PHE A O 1
ATOM 817 N N . GLY A 1 109 ? -2.722 7.236 9.296 1.00 97.38 109 GLY A N 1
ATOM 818 C CA . GLY A 1 109 ? -1.971 6.526 8.280 1.00 97.38 109 GLY A CA 1
ATOM 819 C C . GLY A 1 109 ? -0.914 7.426 7.663 1.00 97.38 109 GLY A C 1
ATOM 820 O O . GLY A 1 109 ? -1.201 8.564 7.307 1.00 97.38 109 GLY A O 1
ATOM 821 N N . ARG A 1 110 ? 0.292 6.904 7.487 1.00 97.69 110 ARG A N 1
ATOM 822 C CA . ARG A 1 110 ? 1.385 7.546 6.766 1.00 97.69 110 ARG A CA 1
ATOM 823 C C . ARG A 1 110 ? 1.882 6.614 5.678 1.00 97.69 110 ARG A C 1
ATOM 825 O O . ARG A 1 110 ? 2.269 5.485 5.964 1.00 97.69 110 ARG A O 1
ATOM 832 N N . LEU A 1 111 ? 1.916 7.115 4.453 1.00 96.75 111 LEU A N 1
ATOM 833 C CA . LEU A 1 111 ? 2.561 6.495 3.305 1.00 96.75 111 LEU A CA 1
ATOM 834 C C . LEU A 1 111 ? 3.807 7.308 2.961 1.00 96.75 111 LEU A C 1
ATOM 836 O O . LEU A 1 111 ? 3.701 8.504 2.695 1.00 96.75 111 LEU A O 1
ATOM 840 N N . ALA A 1 112 ? 4.968 6.665 2.936 1.00 95.00 112 ALA A N 1
ATOM 841 C CA . ALA A 1 112 ? 6.188 7.244 2.396 1.00 95.00 112 ALA A CA 1
ATOM 842 C C . ALA A 1 112 ? 6.695 6.417 1.212 1.00 95.00 112 ALA A C 1
ATOM 844 O O . ALA A 1 112 ? 6.741 5.186 1.262 1.00 95.00 112 ALA A O 1
ATOM 845 N N . ILE A 1 113 ? 7.041 7.125 0.141 1.00 90.88 113 ILE A N 1
ATOM 846 C CA . ILE A 1 113 ? 7.524 6.570 -1.117 1.00 90.88 113 ILE A CA 1
ATOM 847 C C . ILE A 1 113 ? 8.928 7.105 -1.352 1.00 90.88 113 ILE A C 1
ATOM 849 O O . ILE A 1 113 ? 9.136 8.319 -1.401 1.00 90.88 113 ILE A O 1
ATOM 853 N N . GLU A 1 114 ? 9.880 6.195 -1.478 1.00 89.50 114 GLU A N 1
ATOM 854 C CA . GLU A 1 114 ? 11.295 6.474 -1.663 1.00 89.50 114 GLU A CA 1
ATOM 855 C C . GLU A 1 114 ? 11.722 6.041 -3.059 1.00 89.50 114 GLU A C 1
ATOM 857 O O . GLU A 1 114 ? 11.434 4.928 -3.495 1.00 89.50 114 GLU A O 1
ATOM 862 N N . GLU A 1 115 ? 12.415 6.932 -3.757 1.00 83.94 115 GLU A N 1
ATOM 863 C CA . GLU A 1 115 ? 12.893 6.707 -5.116 1.00 83.94 115 GLU A CA 1
ATOM 864 C C . GLU A 1 115 ? 14.362 7.148 -5.186 1.00 83.94 115 GLU A C 1
ATOM 866 O O . GLU A 1 115 ? 14.731 8.134 -4.532 1.00 83.94 115 GLU A O 1
ATOM 871 N N . PRO A 1 116 ? 15.240 6.476 -5.951 1.00 79.50 116 PRO A N 1
ATOM 872 C CA . PRO A 1 116 ? 16.665 6.770 -5.912 1.00 79.50 116 PRO A CA 1
ATOM 873 C C . PRO A 1 116 ? 16.924 8.173 -6.445 1.00 79.50 116 PRO A C 1
ATOM 875 O O . PRO A 1 116 ? 16.403 8.568 -7.489 1.00 79.50 116 PRO A O 1
ATOM 878 N N . GLY A 1 117 ? 17.740 8.938 -5.723 1.00 80.44 117 GLY A N 1
ATOM 879 C CA . GLY A 1 117 ? 18.087 10.303 -6.117 1.00 80.44 117 GLY A CA 1
ATOM 880 C C . GLY A 1 117 ? 16.949 11.318 -5.970 1.00 80.44 117 GLY A C 1
ATOM 881 O O . GLY A 1 117 ? 17.125 12.473 -6.357 1.00 80.44 117 GLY A O 1
ATOM 882 N N . ARG A 1 118 ? 15.801 10.934 -5.393 1.00 82.50 118 ARG A N 1
ATOM 883 C CA . ARG A 1 118 ? 14.692 11.843 -5.088 1.00 82.50 118 ARG A CA 1
ATOM 884 C C . ARG A 1 118 ? 14.381 11.863 -3.597 1.00 82.50 118 ARG A C 1
ATOM 886 O O . ARG A 1 118 ? 14.585 10.897 -2.870 1.00 82.50 118 ARG A O 1
ATOM 893 N N . LYS A 1 119 ? 13.887 13.010 -3.129 1.00 86.56 119 LYS A N 1
ATOM 894 C CA . LYS A 1 119 ? 13.384 13.140 -1.760 1.00 86.56 119 LYS A CA 1
ATOM 895 C C . LYS A 1 119 ? 12.135 12.273 -1.606 1.00 86.56 119 LYS A C 1
ATOM 897 O O . LYS A 1 119 ? 11.278 12.293 -2.488 1.00 86.56 119 LYS A O 1
ATOM 902 N N . ALA A 1 120 ? 12.024 11.580 -0.475 1.00 87.62 120 ALA A N 1
ATOM 903 C CA . ALA A 1 120 ? 10.850 10.779 -0.159 1.00 87.62 120 ALA A CA 1
ATOM 904 C C . ALA A 1 120 ? 9.564 11.620 -0.236 1.00 87.62 120 ALA A C 1
ATOM 906 O O . ALA A 1 120 ? 9.495 12.724 0.318 1.00 87.62 120 ALA A O 1
ATOM 907 N N . SER A 1 121 ? 8.547 11.089 -0.912 1.00 90.88 121 SER A N 1
ATOM 908 C CA . SER A 1 121 ? 7.205 11.666 -0.937 1.00 90.88 121 SER A CA 1
ATOM 909 C C . SER A 1 121 ? 6.402 11.094 0.223 1.00 90.88 121 SER A C 1
ATOM 911 O O . SER A 1 121 ? 6.320 9.877 0.363 1.00 90.88 121 SER A O 1
ATOM 913 N N . VAL A 1 122 ? 5.816 11.957 1.055 1.00 95.12 122 VAL A N 1
ATOM 914 C CA . VAL A 1 122 ? 5.037 11.546 2.231 1.00 95.12 122 VAL A CA 1
ATOM 915 C C . VAL A 1 122 ? 3.599 12.016 2.082 1.00 95.12 122 VAL A C 1
ATOM 917 O O . VAL A 1 122 ? 3.348 13.161 1.703 1.00 95.12 122 VAL A O 1
ATOM 920 N N . ARG A 1 123 ? 2.657 11.122 2.374 1.00 95.62 123 ARG A N 1
ATOM 921 C CA . ARG A 1 123 ? 1.215 11.368 2.363 1.00 95.62 123 ARG A CA 1
ATOM 922 C C . ARG A 1 123 ? 0.636 10.865 3.678 1.00 95.62 123 ARG A C 1
ATOM 924 O O . ARG A 1 123 ? 0.875 9.718 4.050 1.00 95.62 123 ARG A O 1
ATOM 931 N N . ASP A 1 124 ? -0.115 11.718 4.360 1.00 96.81 124 ASP A N 1
ATOM 932 C CA . ASP A 1 124 ? -0.771 11.391 5.624 1.00 96.81 124 ASP A CA 1
ATOM 933 C C . ASP A 1 124 ? -2.296 11.321 5.417 1.00 96.81 124 ASP A C 1
ATOM 935 O O . ASP A 1 124 ? -2.871 12.088 4.641 1.00 96.81 124 ASP A O 1
ATOM 939 N N . VAL A 1 125 ? -2.948 10.385 6.104 1.00 97.06 125 VAL A N 1
ATOM 940 C CA . VAL A 1 125 ? -4.396 10.147 6.086 1.00 97.06 125 VAL A CA 1
ATOM 941 C C . VAL A 1 125 ? -4.877 10.015 7.523 1.00 97.06 125 VAL A C 1
ATOM 943 O O . VAL A 1 125 ? -4.262 9.311 8.318 1.00 97.06 125 VAL A O 1
ATOM 946 N N . THR A 1 126 ? -6.008 10.632 7.845 1.00 97.44 126 THR A N 1
ATOM 947 C CA . THR A 1 126 ? -6.660 10.469 9.148 1.00 97.44 126 THR A CA 1
ATOM 948 C C . THR A 1 126 ? -8.069 9.946 8.936 1.00 97.44 126 THR A C 1
ATOM 950 O O . THR A 1 126 ? -8.809 10.506 8.128 1.00 97.44 126 THR A O 1
ATOM 953 N N . ALA A 1 127 ? -8.450 8.897 9.664 1.00 96.56 127 ALA A N 1
ATOM 954 C CA . ALA A 1 127 ? -9.815 8.379 9.647 1.00 96.56 127 ALA A CA 1
ATOM 955 C C . ALA A 1 127 ? 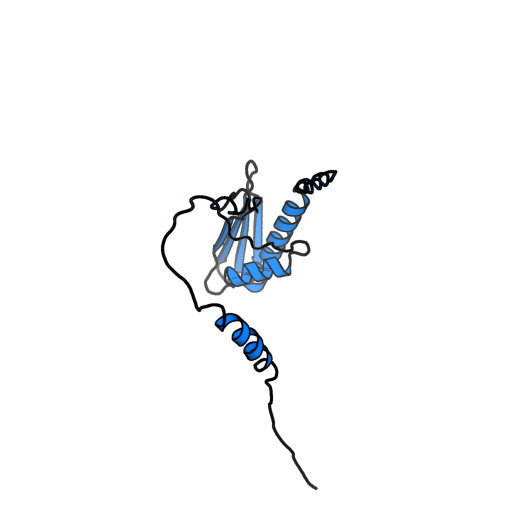-10.221 7.787 11.003 1.00 96.56 127 ALA A C 1
ATOM 957 O O . ALA A 1 127 ? -9.439 7.776 11.958 1.00 96.56 127 ALA A O 1
ATOM 958 N N . THR A 1 128 ? -11.464 7.316 11.098 1.00 96.50 128 THR A N 1
ATOM 959 C CA . THR A 1 128 ? -12.011 6.750 12.345 1.00 96.50 128 THR A CA 1
ATOM 960 C C . THR A 1 128 ? -11.932 5.227 12.383 1.00 96.50 128 THR A C 1
ATOM 962 O O . THR A 1 128 ? -11.934 4.634 13.462 1.00 96.50 128 THR A O 1
ATOM 965 N N . THR A 1 129 ? -11.808 4.590 11.216 1.00 96.62 129 THR A N 1
ATOM 966 C CA . THR A 1 129 ? -11.741 3.132 11.076 1.00 96.62 129 THR A CA 1
ATOM 967 C C . THR A 1 129 ? -10.491 2.689 10.319 1.00 96.62 129 THR A C 1
ATOM 969 O O . THR A 1 129 ? -9.936 3.429 9.503 1.00 96.62 129 THR A O 1
ATOM 972 N N . CYS A 1 130 ? -10.031 1.464 10.596 1.00 96.75 130 CYS A N 1
ATOM 973 C CA . CYS A 1 130 ? -8.875 0.901 9.900 1.00 96.75 130 CYS A CA 1
ATOM 974 C C . CYS A 1 130 ? -9.165 0.721 8.406 1.00 96.75 130 CYS A C 1
ATOM 976 O O . CYS A 1 130 ? -8.286 1.000 7.597 1.00 96.75 130 CYS A O 1
ATOM 978 N N . ASP A 1 131 ? -10.385 0.320 8.037 1.00 96.19 131 ASP A N 1
ATOM 979 C CA . ASP A 1 131 ? -10.789 0.145 6.640 1.00 96.19 131 ASP A CA 1
ATOM 980 C C . ASP A 1 131 ? -10.706 1.441 5.832 1.00 96.19 131 ASP A C 1
ATOM 982 O O . ASP A 1 131 ? -10.206 1.424 4.708 1.00 96.19 131 ASP A O 1
ATOM 986 N N . GLU A 1 132 ? -11.129 2.574 6.400 1.00 96.56 132 GLU A N 1
ATOM 987 C CA . GLU A 1 132 ? -11.020 3.883 5.744 1.00 96.56 132 GLU A CA 1
ATOM 988 C C . GLU A 1 132 ? -9.557 4.265 5.490 1.00 96.56 132 GLU A C 1
ATOM 990 O O . GLU A 1 132 ? -9.196 4.619 4.364 1.00 96.56 132 GLU A O 1
ATOM 995 N N . VAL A 1 133 ? -8.698 4.154 6.516 1.00 97.06 133 VAL A N 1
ATOM 996 C CA . VAL A 1 133 ? -7.266 4.473 6.387 1.00 97.06 133 VAL A CA 1
ATOM 997 C C . VAL A 1 133 ? -6.597 3.545 5.375 1.00 97.06 133 VAL A C 1
ATOM 999 O O . VAL A 1 133 ? -5.909 4.014 4.470 1.00 97.06 133 VAL A O 1
ATOM 1002 N N . VAL A 1 134 ? -6.818 2.234 5.489 1.00 96.50 134 VAL A N 1
ATOM 1003 C CA . VAL A 1 134 ? -6.231 1.229 4.594 1.00 96.50 134 VAL A CA 1
ATOM 1004 C C . VAL A 1 134 ? -6.686 1.439 3.155 1.00 96.50 134 VAL A C 1
ATOM 1006 O O . VAL A 1 134 ? -5.848 1.435 2.258 1.00 96.50 134 VAL A O 1
ATOM 1009 N N . SER A 1 135 ? -7.977 1.681 2.921 1.00 95.88 135 SER A N 1
ATOM 1010 C CA . SER A 1 135 ? -8.517 1.882 1.571 1.00 95.88 135 SER A CA 1
ATOM 1011 C C . SER A 1 135 ? -7.926 3.119 0.897 1.00 95.88 135 SER A C 1
ATOM 1013 O O . SER A 1 135 ? -7.537 3.062 -0.273 1.00 95.88 135 SER A O 1
ATOM 1015 N N . ALA A 1 136 ? -7.815 4.223 1.641 1.00 96.62 136 ALA A N 1
ATOM 1016 C CA . ALA A 1 136 ? -7.231 5.463 1.146 1.00 96.62 136 ALA A CA 1
ATOM 1017 C C . ALA A 1 136 ? -5.730 5.317 0.856 1.00 96.62 136 ALA A C 1
ATOM 1019 O O . ALA A 1 136 ? -5.266 5.714 -0.214 1.00 96.62 136 ALA A O 1
ATOM 1020 N N . LEU A 1 137 ? -4.966 4.713 1.771 1.00 97.00 137 LEU A N 1
ATOM 1021 C CA . LEU A 1 137 ? -3.538 4.470 1.563 1.00 97.00 137 LEU A CA 1
ATOM 1022 C C . LEU A 1 137 ? -3.302 3.513 0.389 1.00 97.00 137 LEU A C 1
ATOM 1024 O O . LEU A 1 137 ? -2.435 3.776 -0.440 1.00 97.00 137 LEU A O 1
ATOM 1028 N N . ALA A 1 138 ? -4.110 2.457 0.266 1.00 94.75 138 ALA A N 1
ATOM 1029 C CA . ALA A 1 138 ? -4.028 1.513 -0.841 1.00 94.75 138 ALA A CA 1
ATOM 1030 C C . ALA A 1 138 ? -4.266 2.195 -2.197 1.00 94.75 138 ALA A C 1
ATOM 1032 O O . ALA A 1 138 ? -3.531 1.926 -3.148 1.00 94.75 138 ALA A O 1
ATOM 1033 N N . LEU A 1 139 ? -5.221 3.131 -2.273 1.00 95.12 139 LEU A N 1
ATOM 1034 C CA . LEU A 1 139 ? -5.450 3.949 -3.468 1.00 95.12 139 LEU A CA 1
ATOM 1035 C C . LEU A 1 139 ? -4.221 4.779 -3.821 1.00 95.12 139 LEU A C 1
ATOM 1037 O O . LEU A 1 139 ? -3.751 4.769 -4.957 1.00 95.12 139 LEU A O 1
ATOM 1041 N N . MET A 1 140 ? -3.683 5.505 -2.841 1.00 94.56 140 MET A N 1
ATOM 1042 C CA . MET A 1 140 ? -2.522 6.368 -3.049 1.00 94.56 140 MET A CA 1
ATOM 1043 C C . MET A 1 140 ? -1.295 5.574 -3.501 1.00 94.56 140 MET A C 1
ATOM 1045 O O . MET A 1 140 ? -0.540 6.052 -4.352 1.00 94.56 140 MET A O 1
ATOM 1049 N N . THR A 1 141 ? -1.103 4.378 -2.943 1.00 92.06 141 THR A N 1
ATOM 1050 C CA . THR A 1 141 ? -0.059 3.435 -3.347 1.00 92.06 141 THR A CA 1
ATOM 1051 C C . THR A 1 141 ? -0.286 2.940 -4.773 1.00 92.06 141 THR A C 1
ATOM 1053 O O . THR A 1 141 ? 0.639 3.009 -5.579 1.00 92.06 141 THR A O 1
ATOM 1056 N N . ALA A 1 142 ? -1.503 2.511 -5.120 1.00 90.94 142 ALA A N 1
ATOM 1057 C CA . ALA A 1 142 ? -1.832 2.049 -6.469 1.00 90.94 142 ALA A CA 1
ATOM 1058 C C . ALA A 1 142 ? -1.564 3.130 -7.528 1.00 90.94 142 ALA A C 1
ATOM 1060 O O . ALA A 1 142 ? -0.918 2.853 -8.534 1.00 90.94 142 ALA A O 1
ATOM 1061 N N . LEU A 1 143 ? -1.965 4.377 -7.261 1.00 90.69 143 LEU A N 1
ATOM 1062 C CA . LEU A 1 143 ? -1.713 5.510 -8.156 1.00 90.69 143 LEU A CA 1
ATOM 1063 C C . LEU A 1 143 ? -0.223 5.821 -8.324 1.00 90.69 143 LEU A C 1
ATOM 1065 O O . LEU A 1 143 ? 0.205 6.217 -9.405 1.00 90.69 143 LEU A O 1
ATOM 1069 N N . ALA A 1 144 ? 0.573 5.666 -7.264 1.00 87.44 144 ALA A N 1
ATOM 1070 C CA . ALA A 1 144 ? 2.014 5.862 -7.358 1.00 87.44 144 ALA A CA 1
ATOM 1071 C C . ALA A 1 144 ? 2.682 4.774 -8.210 1.00 87.44 144 ALA A C 1
ATOM 1073 O O . ALA A 1 144 ? 3.547 5.092 -9.020 1.00 87.44 144 ALA A O 1
ATOM 1074 N N . ILE A 1 145 ? 2.240 3.521 -8.066 1.00 84.25 145 ILE A N 1
ATOM 1075 C CA . ILE A 1 145 ? 2.705 2.399 -8.890 1.00 84.25 145 ILE A CA 1
ATOM 1076 C C . ILE A 1 145 ? 2.324 2.622 -10.360 1.00 84.25 145 ILE A C 1
ATOM 1078 O O . ILE A 1 145 ? 3.176 2.498 -11.235 1.00 84.25 145 ILE A O 1
ATOM 1082 N N . ASP A 1 146 ? 1.075 3.003 -10.641 1.00 83.00 146 ASP A N 1
ATOM 1083 C CA . ASP A 1 146 ? 0.614 3.261 -12.011 1.00 83.00 146 ASP A CA 1
ATOM 1084 C C . ASP A 1 146 ? 1.400 4.411 -12.672 1.00 83.00 146 ASP A C 1
ATOM 1086 O O . ASP A 1 146 ? 1.761 4.321 -13.848 1.00 83.00 146 ASP A O 1
ATOM 1090 N N . ALA A 1 147 ? 1.709 5.477 -11.924 1.00 83.06 147 ALA A N 1
ATOM 1091 C CA . ALA A 1 147 ? 2.503 6.601 -12.421 1.00 83.06 147 ALA A CA 1
ATOM 1092 C C . ALA A 1 147 ? 3.968 6.223 -12.699 1.00 83.06 147 ALA A C 1
ATOM 1094 O O . ALA A 1 147 ? 4.540 6.673 -13.696 1.00 83.06 147 ALA A O 1
ATOM 1095 N N . ASP A 1 148 ? 4.568 5.391 -11.844 1.00 79.38 148 ASP A N 1
ATOM 1096 C CA . ASP A 1 148 ? 5.920 4.873 -12.049 1.00 79.38 148 ASP A CA 1
ATOM 1097 C C . ASP A 1 148 ? 5.987 3.986 -13.302 1.00 79.38 148 ASP A C 1
ATOM 1099 O O . ASP A 1 148 ? 6.808 4.233 -14.185 1.00 79.38 148 ASP A O 1
ATOM 1103 N N . ILE A 1 149 ? 5.049 3.041 -13.459 1.00 77.00 149 ILE A N 1
ATOM 1104 C CA . ILE A 1 149 ? 4.949 2.188 -14.656 1.00 77.00 149 ILE A CA 1
ATOM 1105 C C . ILE A 1 149 ? 4.790 3.037 -15.925 1.00 77.00 149 ILE A C 1
ATOM 1107 O O . ILE A 1 149 ? 5.467 2.780 -16.919 1.00 77.00 149 ILE A O 1
ATOM 1111 N N . ALA A 1 150 ? 3.933 4.063 -15.897 1.00 76.62 150 ALA A N 1
ATOM 1112 C CA . ALA A 1 150 ? 3.713 4.948 -17.042 1.00 76.62 150 ALA A CA 1
ATOM 1113 C C . ALA A 1 150 ? 4.949 5.789 -17.415 1.00 76.62 150 ALA A C 1
ATOM 1115 O O . ALA A 1 150 ? 5.076 6.213 -18.563 1.00 76.62 150 ALA A O 1
ATOM 1116 N N . SER A 1 151 ? 5.850 6.033 -16.460 1.00 74.81 151 SER A N 1
ATOM 1117 C CA . SER A 1 151 ? 7.064 6.833 -16.665 1.00 74.81 151 SER A CA 1
ATOM 1118 C C . SER A 1 151 ? 8.246 6.009 -17.184 1.00 74.81 151 SER A C 1
ATOM 1120 O O . SER A 1 151 ? 9.217 6.582 -17.686 1.00 74.81 151 SER A O 1
ATOM 1122 N N . ARG A 1 152 ? 8.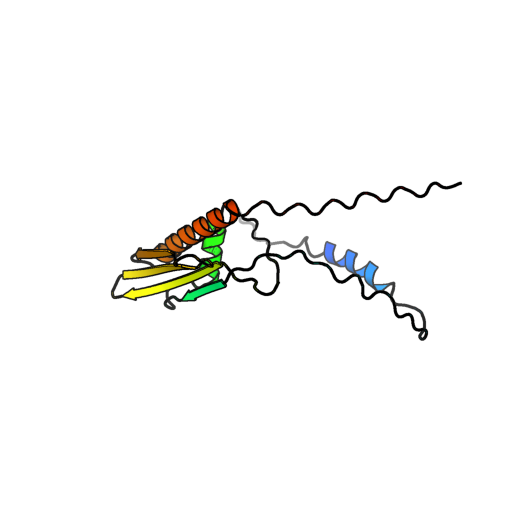197 4.675 -17.074 1.00 73.12 152 ARG A N 1
ATOM 1123 C CA . ARG A 1 152 ? 9.284 3.802 -17.532 1.00 73.12 152 ARG A CA 1
ATOM 1124 C C . ARG A 1 152 ? 9.320 3.729 -19.066 1.00 73.12 152 ARG A C 1
ATOM 1126 O O . ARG A 1 152 ? 8.277 3.549 -19.699 1.00 73.12 152 ARG A O 1
ATOM 1133 N N . PRO A 1 153 ? 10.510 3.817 -19.691 1.00 69.88 153 PRO A N 1
ATOM 1134 C CA . PRO A 1 153 ? 10.653 3.565 -21.119 1.00 69.88 153 PRO A CA 1
ATOM 1135 C C . PRO A 1 153 ? 10.152 2.156 -21.463 1.00 69.88 153 PRO A C 1
ATOM 1137 O O . PRO A 1 153 ? 10.405 1.223 -20.695 1.00 69.88 153 PRO A O 1
ATOM 1140 N N . PRO A 1 154 ? 9.487 1.955 -22.615 1.00 67.44 154 PRO A N 1
ATOM 1141 C CA . PRO A 1 154 ? 9.135 0.614 -23.053 1.00 67.44 154 PRO A CA 1
ATOM 1142 C C . PRO A 1 154 ? 10.416 -0.212 -23.170 1.00 67.44 154 PRO A C 1
ATOM 1144 O O . PRO A 1 154 ? 11.350 0.189 -23.870 1.00 67.44 154 PRO A O 1
ATOM 1147 N N . ALA A 1 155 ? 10.462 -1.356 -22.481 1.00 63.56 155 ALA A N 1
ATOM 1148 C CA . ALA A 1 155 ? 11.584 -2.277 -22.583 1.00 63.56 155 ALA A CA 1
ATOM 1149 C C . ALA A 1 155 ? 11.835 -2.576 -24.067 1.00 63.56 155 ALA A C 1
ATOM 1151 O O . ALA A 1 155 ? 10.910 -2.953 -24.798 1.00 63.56 155 ALA A O 1
ATOM 1152 N N . ALA A 1 156 ? 13.071 -2.350 -24.524 1.00 57.75 156 ALA A N 1
ATOM 1153 C CA . ALA A 1 156 ? 13.458 -2.653 -25.891 1.00 57.75 156 ALA A CA 1
ATOM 1154 C C . ALA A 1 156 ? 13.135 -4.127 -26.145 1.00 57.75 156 ALA A C 1
ATOM 1156 O O . ALA A 1 156 ? 13.681 -5.015 -25.490 1.00 57.75 156 ALA A O 1
ATOM 1157 N N . ARG A 1 157 ? 12.190 -4.383 -27.054 1.00 51.69 157 ARG A N 1
ATOM 1158 C CA . ARG A 1 157 ? 11.842 -5.742 -27.469 1.00 51.69 157 ARG A CA 1
ATOM 1159 C C . ARG A 1 157 ? 13.140 -6.388 -27.936 1.00 51.69 157 ARG A C 1
ATOM 1161 O O . ARG A 1 157 ? 13.773 -5.856 -28.849 1.00 51.69 157 ARG A O 1
ATOM 1168 N N . ALA A 1 158 ? 13.549 -7.479 -27.286 1.00 57.09 158 ALA A N 1
ATOM 1169 C CA . ALA A 1 158 ? 14.702 -8.245 -27.733 1.00 57.09 158 ALA A CA 1
ATOM 1170 C C . ALA A 1 158 ? 14.547 -8.507 -29.242 1.00 57.09 158 ALA A C 1
ATOM 1172 O O . ALA A 1 158 ? 13.430 -8.828 -29.675 1.00 57.09 158 ALA A O 1
ATOM 1173 N N . PRO A 1 159 ? 15.604 -8.319 -30.053 1.00 57.56 159 PRO A N 1
ATOM 1174 C CA . PRO A 1 159 ? 15.511 -8.574 -31.479 1.00 57.56 159 PRO A CA 1
ATOM 1175 C C . PRO A 1 159 ? 15.036 -10.014 -31.660 1.00 57.56 159 PRO A C 1
ATOM 1177 O O . PRO A 1 159 ? 15.643 -10.945 -31.129 1.00 57.56 159 PRO A O 1
ATOM 1180 N N . THR A 1 160 ? 13.914 -10.189 -32.363 1.00 63.50 160 THR A N 1
ATOM 1181 C CA . THR A 1 160 ? 13.463 -11.511 -32.797 1.00 63.50 160 THR A CA 1
ATOM 1182 C C . THR A 1 160 ? 14.658 -12.165 -33.487 1.00 63.50 160 THR A C 1
ATOM 1184 O O . THR A 1 160 ? 15.199 -11.533 -34.399 1.00 63.50 160 THR A O 1
ATOM 1187 N N . PRO A 1 161 ? 15.128 -13.352 -33.052 1.00 69.44 161 PRO A N 1
ATOM 1188 C CA . PRO A 1 161 ? 16.253 -14.004 -33.701 1.00 69.44 161 PRO A CA 1
ATOM 1189 C C . PRO A 1 161 ? 15.960 -14.077 -35.195 1.00 69.44 161 PRO A C 1
ATOM 1191 O O . PRO A 1 161 ? 14.966 -14.685 -35.599 1.00 69.44 161 PRO A O 1
ATOM 1194 N N . ALA A 1 162 ? 16.766 -13.378 -36.000 1.00 64.38 162 ALA A N 1
ATOM 1195 C CA . ALA A 1 162 ? 16.676 -13.469 -37.444 1.00 64.38 162 ALA A CA 1
ATOM 1196 C C . ALA A 1 162 ? 16.786 -14.954 -37.783 1.00 64.38 162 ALA A C 1
ATOM 1198 O O . ALA A 1 162 ? 17.760 -15.603 -37.392 1.00 64.38 162 ALA A O 1
ATOM 1199 N N . ALA A 1 163 ? 15.748 -15.503 -38.416 1.00 61.16 163 ALA A N 1
ATOM 1200 C CA . ALA A 1 163 ? 15.757 -16.878 -38.876 1.00 61.16 163 ALA A CA 1
ATOM 1201 C C . ALA A 1 163 ? 17.048 -17.082 -39.674 1.00 61.16 163 ALA A C 1
ATOM 1203 O O . ALA A 1 163 ? 17.284 -16.377 -40.657 1.00 61.16 163 ALA A O 1
ATOM 1204 N N . ALA A 1 164 ? 17.913 -17.978 -39.194 1.00 66.00 164 ALA A N 1
ATOM 1205 C CA . ALA A 1 164 ? 19.131 -18.330 -39.902 1.00 66.00 164 ALA A CA 1
ATOM 1206 C C . ALA A 1 164 ? 18.753 -18.711 -41.345 1.00 66.00 164 ALA A C 1
ATOM 1208 O O . ALA A 1 164 ? 17.759 -19.425 -41.523 1.00 66.00 164 ALA A O 1
ATOM 1209 N N . PRO A 1 165 ? 19.484 -18.227 -42.367 1.00 64.94 165 PRO A N 1
ATOM 1210 C CA . PRO A 1 165 ? 19.214 -18.621 -43.741 1.00 64.94 165 PRO A CA 1
ATOM 1211 C C . PRO A 1 165 ? 19.265 -20.149 -43.821 1.00 64.94 165 PRO A C 1
ATOM 1213 O O . PRO A 1 165 ? 20.191 -20.776 -43.299 1.00 64.94 165 PRO A O 1
ATOM 1216 N N . ALA A 1 166 ? 18.216 -20.740 -44.397 1.00 69.69 166 ALA A N 1
ATOM 1217 C CA . ALA A 1 166 ? 18.154 -22.176 -44.620 1.00 69.69 166 ALA A CA 1
ATOM 1218 C C . ALA A 1 166 ? 19.412 -22.607 -45.396 1.00 69.69 166 ALA A C 1
ATOM 1220 O O . ALA A 1 166 ? 19.812 -21.886 -46.312 1.00 69.69 166 ALA A O 1
ATOM 1221 N N . PRO A 1 167 ? 20.056 -23.733 -45.042 1.00 72.06 167 PRO A N 1
ATOM 1222 C CA . PRO A 1 167 ? 21.197 -24.214 -45.803 1.00 72.06 167 PRO A CA 1
ATOM 1223 C C . PRO A 1 167 ? 20.752 -24.483 -47.241 1.00 72.06 167 PRO A C 1
ATOM 1225 O O . PRO A 1 167 ? 19.830 -25.275 -47.450 1.00 72.06 167 PRO A O 1
ATOM 1228 N N . ASP A 1 168 ? 21.405 -23.839 -48.210 1.00 65.50 168 ASP A N 1
ATOM 1229 C CA . ASP A 1 168 ? 21.323 -24.228 -49.616 1.00 65.50 168 ASP A CA 1
ATOM 1230 C C . ASP A 1 168 ? 21.737 -25.703 -49.712 1.00 65.50 168 ASP A C 1
ATOM 1232 O O . ASP A 1 168 ? 22.892 -26.057 -49.456 1.00 65.50 168 ASP A O 1
ATOM 1236 N N . GLN A 1 169 ? 20.778 -26.587 -49.994 1.00 61.53 169 GLN A N 1
ATOM 1237 C CA . GLN A 1 169 ? 21.084 -27.984 -50.283 1.00 61.53 169 GLN A CA 1
ATOM 1238 C C . GLN A 1 169 ? 21.468 -28.120 -51.769 1.00 61.53 169 GLN A C 1
ATOM 1240 O O . GLN A 1 169 ? 20.784 -27.527 -52.605 1.00 61.53 169 GLN A O 1
ATOM 1245 N N . PRO A 1 170 ? 22.549 -28.863 -52.086 1.00 65.88 170 PRO A N 1
ATOM 1246 C CA . PRO A 1 170 ? 23.073 -29.037 -53.444 1.00 65.88 170 PRO A CA 1
ATOM 1247 C C . PRO A 1 170 ? 22.201 -29.924 -54.341 1.00 65.88 170 PRO A C 1
ATOM 1249 O O . PRO A 1 170 ? 21.492 -30.809 -53.805 1.00 65.88 170 PRO A O 1
#